Protein AF-A0A0F3RJ06-F1 (afdb_monomer)

Structure (mmCIF, N/CA/C/O backbone):
data_AF-A0A0F3RJ06-F1
#
_entry.id   AF-A0A0F3RJ06-F1
#
loop_
_atom_site.group_PDB
_atom_site.id
_atom_site.type_symbol
_atom_site.label_atom_id
_atom_site.label_alt_id
_atom_site.label_comp_id
_atom_site.label_asym_id
_atom_site.label_entity_id
_atom_site.label_seq_id
_atom_site.pdbx_PDB_ins_code
_atom_site.Cartn_x
_atom_site.Cartn_y
_atom_site.Cartn_z
_atom_site.occupancy
_atom_site.B_iso_or_equiv
_atom_site.auth_seq_id
_atom_site.auth_comp_id
_atom_site.auth_asym_id
_atom_site.auth_atom_id
_atom_site.pdbx_PDB_model_num
ATOM 1 N N . MET A 1 1 ? 0.162 0.092 -19.183 1.00 74.75 1 MET A N 1
ATOM 2 C CA . MET A 1 1 ? 0.233 0.600 -17.795 1.00 74.75 1 MET A CA 1
ATOM 3 C C . MET A 1 1 ? 1.133 -0.347 -17.007 1.00 74.75 1 MET A C 1
ATOM 5 O O . MET A 1 1 ? 0.752 -1.497 -16.816 1.00 74.75 1 MET A O 1
ATOM 9 N N . SER A 1 2 ? 2.340 0.085 -16.632 1.00 82.06 2 SER A N 1
ATOM 10 C CA . SER A 1 2 ? 3.440 -0.828 -16.259 1.00 82.06 2 SER A CA 1
ATOM 11 C C . SER A 1 2 ? 3.190 -1.675 -15.013 1.00 82.06 2 SER A C 1
ATOM 13 O O . SER A 1 2 ? 3.512 -2.856 -15.002 1.00 82.06 2 SER A O 1
ATOM 15 N N . LEU A 1 3 ? 2.509 -1.120 -14.007 1.00 84.00 3 LEU A N 1
ATOM 16 C CA . LEU A 1 3 ? 2.135 -1.851 -12.789 1.00 84.00 3 LEU A CA 1
ATOM 17 C C . LEU A 1 3 ? 1.178 -3.021 -13.066 1.00 84.00 3 LEU A C 1
ATOM 19 O O . LEU A 1 3 ? 1.331 -4.104 -12.508 1.00 84.00 3 LEU A O 1
ATOM 23 N N . GLN A 1 4 ? 0.203 -2.818 -13.956 1.00 86.12 4 GLN A N 1
ATOM 24 C CA . GLN A 1 4 ? -0.733 -3.872 -14.350 1.00 86.12 4 GLN A CA 1
ATOM 25 C C . GLN A 1 4 ? -0.043 -4.926 -15.218 1.00 86.12 4 GLN A C 1
ATOM 27 O O . GLN A 1 4 ? -0.316 -6.114 -15.073 1.00 86.12 4 GLN A O 1
ATOM 32 N N . GLN A 1 5 ? 0.871 -4.495 -16.089 1.00 84.44 5 GLN A N 1
ATOM 33 C CA . GLN A 1 5 ? 1.660 -5.394 -16.927 1.00 84.44 5 GLN A CA 1
ATOM 34 C C . GLN A 1 5 ? 2.603 -6.270 -16.098 1.00 84.44 5 GLN A C 1
ATOM 36 O O . GLN A 1 5 ? 2.759 -7.442 -16.412 1.00 84.44 5 GLN A O 1
ATOM 41 N N . ALA A 1 6 ? 3.128 -5.746 -14.988 1.00 84.31 6 ALA A N 1
ATOM 42 C CA . ALA A 1 6 ? 3.888 -6.525 -14.016 1.00 84.31 6 ALA A CA 1
ATOM 43 C C . ALA A 1 6 ? 3.035 -7.510 -13.191 1.00 84.31 6 ALA A C 1
ATOM 45 O O . ALA A 1 6 ? 3.536 -8.220 -12.319 1.00 84.31 6 ALA A O 1
ATOM 46 N N . GLY A 1 7 ? 1.723 -7.569 -13.435 1.00 84.69 7 GLY A N 1
ATOM 47 C CA . GLY A 1 7 ? 0.819 -8.480 -12.744 1.00 84.69 7 GLY A CA 1
ATOM 48 C C . GLY A 1 7 ? 0.582 -8.114 -11.278 1.00 84.69 7 GLY A C 1
ATOM 49 O O . GLY A 1 7 ? 0.208 -8.991 -10.495 1.00 84.69 7 GLY A O 1
ATOM 50 N N . ILE A 1 8 ? 0.788 -6.846 -10.898 1.00 86.94 8 ILE A N 1
ATOM 51 C CA . ILE A 1 8 ? 0.435 -6.354 -9.564 1.00 86.94 8 ILE A CA 1
ATOM 52 C C . ILE A 1 8 ? -1.086 -6.395 -9.424 1.00 86.94 8 ILE A C 1
ATOM 54 O O . ILE A 1 8 ? -1.826 -5.756 -10.174 1.00 86.94 8 ILE A O 1
ATOM 58 N N . LYS A 1 9 ? -1.561 -7.175 -8.453 1.00 84.31 9 LYS A N 1
ATOM 59 C CA . LYS A 1 9 ? -2.988 -7.321 -8.163 1.00 84.31 9 LYS A CA 1
ATOM 60 C C . LYS A 1 9 ? -3.442 -6.199 -7.234 1.00 84.31 9 LYS A C 1
ATOM 62 O O . LYS A 1 9 ? -2.866 -6.010 -6.168 1.00 84.31 9 LYS A O 1
ATOM 67 N N . GLY A 1 10 ? -4.504 -5.497 -7.613 1.00 82.81 10 GLY A N 1
ATOM 68 C CA . GLY A 1 10 ? -5.105 -4.447 -6.795 1.00 82.81 10 GLY A CA 1
ATOM 69 C C . GLY A 1 10 ? -5.945 -3.476 -7.616 1.00 82.81 10 GLY A C 1
ATOM 70 O O . GLY A 1 10 ? -6.032 -3.592 -8.838 1.00 82.81 10 GLY A O 1
ATOM 71 N N . ASN A 1 11 ? -6.555 -2.509 -6.933 1.00 85.44 11 ASN A N 1
ATOM 72 C CA . ASN A 1 11 ? -7.215 -1.388 -7.589 1.00 85.44 11 ASN A CA 1
ATOM 73 C C . ASN A 1 11 ? -6.156 -0.344 -7.975 1.00 85.44 11 ASN A C 1
ATOM 75 O O . ASN A 1 11 ? -5.703 0.424 -7.127 1.00 85.44 11 ASN A O 1
ATOM 79 N N . ILE A 1 12 ? -5.714 -0.360 -9.233 1.00 85.19 12 ILE A N 1
ATOM 80 C CA . ILE A 1 12 ? -4.694 0.570 -9.728 1.00 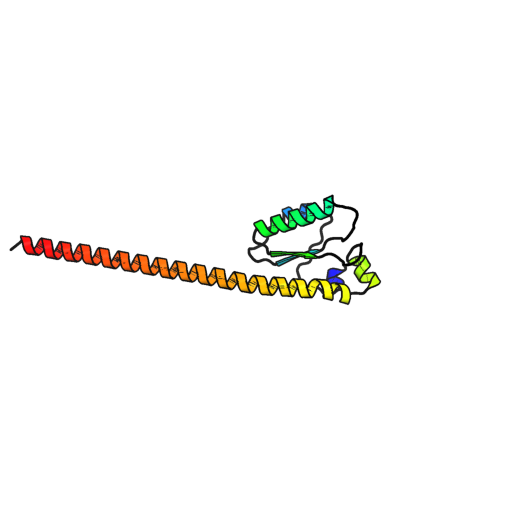85.19 12 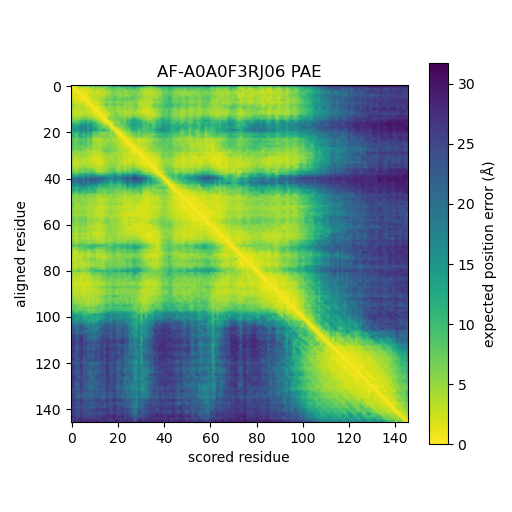ILE A CA 1
ATOM 81 C C . ILE A 1 12 ? -5.395 1.810 -10.279 1.00 85.19 12 ILE A C 1
ATOM 83 O O . ILE A 1 12 ? -6.059 1.749 -11.312 1.00 85.19 12 ILE A O 1
ATOM 87 N N . ILE A 1 13 ? -5.216 2.941 -9.598 1.00 82.25 13 ILE A N 1
ATOM 88 C CA . ILE A 1 13 ? -5.754 4.239 -10.012 1.00 82.25 13 ILE A CA 1
ATOM 89 C C . ILE A 1 13 ? -4.593 5.096 -10.514 1.00 82.25 13 ILE A C 1
ATOM 91 O O . ILE A 1 13 ? -3.670 5.403 -9.762 1.00 82.25 13 ILE A O 1
ATOM 95 N N . ALA A 1 14 ? -4.646 5.498 -11.783 1.00 78.19 14 ALA A N 1
ATOM 96 C CA . ALA A 1 14 ? -3.697 6.439 -12.367 1.00 78.19 14 ALA A CA 1
ATOM 97 C C . ALA A 1 14 ? -4.337 7.830 -12.460 1.00 78.19 14 ALA A C 1
ATOM 99 O O . ALA A 1 14 ? -5.476 7.970 -12.902 1.00 78.19 14 ALA A O 1
ATOM 100 N N . SER A 1 15 ? -3.600 8.864 -12.060 1.00 73.12 15 SER A N 1
ATOM 101 C CA . SER A 1 15 ? -4.032 10.257 -12.177 1.00 73.12 15 SER A CA 1
ATOM 102 C C . SER A 1 15 ? -2.930 11.087 -12.821 1.00 73.12 15 SER A C 1
ATOM 104 O O . SER A 1 15 ? -1.769 10.961 -12.444 1.00 73.12 15 SER A O 1
ATOM 106 N N . ALA A 1 16 ? -3.301 11.985 -13.737 1.00 65.12 16 ALA A N 1
ATOM 107 C CA . ALA A 1 16 ? -2.387 12.933 -14.384 1.00 65.12 16 ALA A CA 1
ATOM 108 C C . ALA A 1 16 ? -1.883 14.052 -13.441 1.00 65.12 16 ALA A C 1
ATOM 110 O O . ALA A 1 16 ? -1.177 14.960 -13.867 1.00 65.12 16 ALA A O 1
ATOM 111 N N . GLY A 1 17 ? -2.251 14.005 -12.157 1.00 63.97 17 GLY A N 1
ATOM 112 C CA . GLY A 1 17 ? -1.790 14.938 -11.136 1.00 63.97 17 GLY A CA 1
ATOM 113 C C . GLY A 1 17 ? -2.181 14.510 -9.721 1.00 63.97 17 GLY A C 1
ATOM 114 O O . GLY A 1 17 ? -3.171 13.803 -9.507 1.00 63.97 17 GLY A O 1
ATOM 115 N N . ILE A 1 18 ? -1.407 14.972 -8.737 1.00 64.88 18 ILE A N 1
ATOM 116 C CA . ILE A 1 18 ? -1.564 14.605 -7.319 1.00 64.88 18 ILE A CA 1
ATOM 117 C C . ILE A 1 18 ? -2.834 15.218 -6.689 1.00 64.88 18 ILE A C 1
ATOM 119 O O . ILE A 1 18 ? -3.324 14.720 -5.678 1.00 64.88 18 ILE A O 1
ATOM 123 N N . LEU A 1 19 ? -3.426 16.241 -7.320 1.00 59.97 19 LEU A N 1
ATOM 124 C CA . LEU A 1 19 ? -4.667 16.895 -6.875 1.00 59.97 19 LEU A CA 1
ATOM 125 C C . LEU A 1 19 ? -5.872 15.945 -6.779 1.00 59.97 19 LEU A C 1
ATOM 127 O O . LEU A 1 19 ? -6.778 16.202 -5.999 1.00 59.97 19 LEU A O 1
ATOM 131 N N . ASN A 1 20 ? -5.884 14.821 -7.499 1.00 61.88 20 ASN A N 1
ATOM 132 C CA . ASN A 1 20 ? -6.966 13.844 -7.350 1.00 61.88 20 ASN A CA 1
ATOM 133 C C . ASN A 1 20 ? -6.810 12.942 -6.113 1.00 61.88 20 ASN A C 1
ATOM 135 O O . ASN A 1 20 ? -7.807 12.380 -5.663 1.00 61.88 20 ASN A O 1
ATOM 139 N N . LEU A 1 21 ? -5.613 12.826 -5.514 1.00 67.75 21 LEU A N 1
ATOM 140 C CA . LEU A 1 21 ? -5.430 12.034 -4.287 1.00 67.75 21 LEU A CA 1
ATOM 141 C C . LEU A 1 21 ? -6.105 12.684 -3.071 1.00 67.75 21 LEU A C 1
ATOM 143 O O . LEU A 1 21 ? -6.518 11.974 -2.157 1.00 67.75 21 LEU A O 1
ATOM 147 N N . THR A 1 22 ? -6.277 14.011 -3.051 1.00 66.44 22 THR A N 1
ATOM 148 C CA . THR A 1 22 ? -6.953 14.695 -1.933 1.00 66.44 22 THR A CA 1
ATOM 149 C C . THR A 1 22 ? -8.439 14.349 -1.850 1.00 66.44 22 THR A C 1
ATOM 151 O O . THR A 1 22 ? -9.001 14.319 -0.749 1.00 66.44 22 THR A O 1
ATOM 154 N N . ASN A 1 23 ? -9.053 14.041 -2.996 1.00 73.56 23 ASN A N 1
ATOM 155 C CA . ASN A 1 23 ? -10.464 13.672 -3.110 1.00 73.56 23 ASN A CA 1
ATOM 156 C C . ASN A 1 23 ? -10.716 12.190 -2.813 1.00 73.56 23 ASN A C 1
ATOM 158 O O . ASN A 1 23 ? -11.865 11.795 -2.626 1.00 73.56 23 ASN A O 1
ATOM 162 N N . TYR A 1 24 ? -9.664 11.372 -2.724 1.00 81.88 24 TYR A N 1
ATOM 163 C CA . TYR A 1 24 ? -9.803 9.988 -2.298 1.00 81.88 24 TYR A CA 1
ATOM 164 C C . TYR A 1 24 ? -10.202 9.937 -0.818 1.00 81.88 24 TYR A C 1
ATOM 166 O O . TYR A 1 24 ? -9.590 10.596 0.037 1.00 81.88 24 TYR A O 1
ATOM 174 N N . SER A 1 25 ? -11.253 9.178 -0.518 1.00 82.44 25 SER A N 1
ATOM 175 C CA . SER A 1 25 ? -11.741 8.955 0.842 1.00 82.44 25 SER A CA 1
ATOM 176 C C . SER A 1 25 ? -11.473 7.504 1.223 1.00 82.44 25 SER A C 1
ATOM 178 O O . SER A 1 25 ? -12.300 6.647 0.914 1.00 82.44 25 SER A O 1
ATOM 180 N N . PRO A 1 26 ? -10.319 7.219 1.845 1.00 84.44 26 PRO A N 1
ATOM 181 C CA . PRO A 1 26 ? -9.967 5.861 2.199 1.00 84.44 26 PRO A CA 1
ATOM 182 C C . PRO A 1 26 ? -10.764 5.361 3.403 1.00 84.44 26 PRO A C 1
ATOM 184 O O . PRO A 1 26 ? -11.227 6.148 4.233 1.00 84.44 26 PRO A O 1
ATOM 187 N N . PHE A 1 27 ? -10.876 4.044 3.524 1.00 83.44 27 PHE A N 1
ATOM 188 C CA . PHE A 1 27 ? -11.407 3.404 4.725 1.00 83.44 27 PHE A CA 1
ATOM 189 C C . PHE A 1 27 ? -10.302 3.223 5.784 1.00 83.44 27 PHE A C 1
ATOM 191 O O . PHE A 1 27 ? -9.136 3.029 5.428 1.00 83.44 27 PHE A O 1
ATOM 198 N N . PRO A 1 28 ? -10.629 3.232 7.092 1.00 79.19 28 PRO A N 1
ATOM 199 C CA . PRO A 1 28 ? -9.643 2.964 8.137 1.00 79.19 28 PRO A CA 1
ATOM 200 C C . PRO A 1 28 ? -8.955 1.603 7.947 1.00 79.19 28 PRO A C 1
ATOM 202 O O . PRO A 1 28 ? -9.612 0.563 7.869 1.00 79.19 28 PRO A O 1
ATOM 205 N N . GLY A 1 29 ? -7.623 1.606 7.877 1.00 77.69 29 GLY A N 1
ATOM 206 C CA . GLY A 1 29 ? -6.803 0.420 7.620 1.00 77.69 29 GLY A CA 1
ATOM 207 C C . GLY A 1 29 ? -6.692 0.017 6.144 1.00 77.69 29 GLY A C 1
ATOM 208 O O . GLY A 1 29 ? -6.149 -1.051 5.849 1.00 77.69 29 GLY A O 1
ATOM 209 N N . GLU A 1 30 ? -7.189 0.837 5.213 1.00 85.00 30 GLU A N 1
ATOM 210 C CA . GLU A 1 30 ? -6.962 0.647 3.781 1.00 85.00 30 GLU A CA 1
ATOM 211 C C . GLU A 1 30 ? -5.480 0.842 3.437 1.00 85.00 30 GLU A C 1
ATOM 213 O O . GLU A 1 30 ? -4.845 1.803 3.870 1.00 85.00 30 GLU A O 1
ATOM 218 N N . LYS A 1 31 ? -4.921 -0.085 2.654 1.00 86.50 31 LYS A N 1
ATOM 219 C CA . LYS A 1 31 ? -3.513 -0.065 2.242 1.00 86.50 31 LYS A CA 1
ATOM 220 C C . LYS A 1 31 ? -3.401 0.641 0.902 1.00 86.50 31 LYS A C 1
ATOM 222 O O . LYS A 1 31 ? -3.945 0.153 -0.086 1.00 86.50 31 LYS A O 1
ATOM 227 N N . ILE A 1 32 ? -2.674 1.748 0.863 1.00 87.81 32 ILE A N 1
ATOM 228 C CA . ILE A 1 32 ? -2.518 2.551 -0.350 1.00 87.81 32 ILE A CA 1
ATOM 229 C C . ILE A 1 32 ? -1.041 2.651 -0.697 1.00 87.81 32 ILE A C 1
ATOM 231 O O . ILE A 1 32 ? -0.231 3.117 0.100 1.00 87.81 32 ILE A O 1
ATOM 235 N N . ILE A 1 33 ? -0.696 2.234 -1.910 1.00 88.12 33 ILE A N 1
ATOM 236 C CA . ILE A 1 33 ? 0.648 2.401 -2.456 1.00 88.12 33 ILE A CA 1
ATOM 237 C C . ILE A 1 33 ? 0.616 3.562 -3.441 1.00 88.12 33 ILE A C 1
ATOM 239 O O . ILE A 1 33 ? -0.117 3.535 -4.428 1.00 88.12 33 ILE A O 1
ATOM 243 N N . ILE A 1 34 ? 1.419 4.583 -3.164 1.00 87.12 34 ILE A N 1
ATOM 244 C CA . ILE A 1 34 ? 1.601 5.741 -4.030 1.00 87.12 34 ILE A CA 1
ATOM 245 C C . ILE A 1 34 ? 2.867 5.495 -4.846 1.00 87.12 34 ILE A C 1
ATOM 247 O O . ILE A 1 34 ? 3.979 5.684 -4.356 1.00 87.12 34 ILE A O 1
ATOM 251 N N . ALA A 1 35 ? 2.689 5.052 -6.088 1.00 85.50 35 ALA A N 1
ATOM 252 C CA . ALA A 1 35 ? 3.775 4.925 -7.050 1.00 85.50 35 ALA A CA 1
ATOM 253 C C . ALA A 1 35 ? 4.111 6.314 -7.615 1.00 85.50 35 ALA A C 1
ATOM 255 O O . ALA A 1 35 ? 3.290 6.911 -8.311 1.00 85.50 35 ALA A O 1
ATOM 256 N N . ALA A 1 36 ? 5.293 6.832 -7.287 1.00 85.00 36 ALA A N 1
ATOM 257 C CA . ALA A 1 36 ? 5.774 8.133 -7.740 1.00 85.00 36 ALA A CA 1
ATOM 258 C C . ALA A 1 36 ? 7.006 7.987 -8.641 1.00 85.00 36 ALA A C 1
ATOM 260 O O . ALA A 1 36 ? 7.747 7.007 -8.556 1.00 85.00 36 ALA A O 1
ATOM 261 N N . ASP A 1 37 ? 7.219 8.985 -9.489 1.00 84.12 37 ASP A N 1
ATOM 262 C CA . ASP A 1 37 ? 8.440 9.160 -10.261 1.00 84.12 37 ASP A CA 1
ATOM 263 C C . ASP A 1 37 ? 9.643 9.416 -9.337 1.00 84.12 37 ASP A C 1
ATOM 265 O O . ASP A 1 37 ? 9.537 10.024 -8.265 1.00 84.12 37 ASP A O 1
ATOM 269 N N . ASN A 1 38 ? 10.813 8.931 -9.751 1.00 80.31 38 ASN A N 1
ATOM 270 C CA . ASN A 1 38 ? 12.083 9.246 -9.103 1.00 80.31 38 ASN A CA 1
ATOM 271 C C . ASN A 1 38 ? 12.871 10.265 -9.930 1.00 80.31 38 ASN A C 1
ATOM 273 O O . ASN A 1 38 ? 14.073 10.130 -10.141 1.00 80.31 38 ASN A O 1
ATOM 277 N N . ASP A 1 39 ? 12.192 11.294 -10.431 1.00 73.56 39 ASP A N 1
ATOM 278 C CA . ASP A 1 39 ? 12.868 12.376 -11.130 1.00 73.56 39 ASP A CA 1
ATOM 279 C C . ASP A 1 39 ? 13.530 13.304 -10.107 1.00 73.56 39 ASP A C 1
ATOM 281 O O . ASP A 1 39 ? 12.891 14.103 -9.415 1.00 73.56 39 ASP A O 1
ATOM 285 N N . SER A 1 40 ? 14.858 13.214 -10.034 1.00 62.66 40 SER A N 1
ATOM 286 C CA . SER A 1 40 ? 15.751 13.995 -9.163 1.00 62.66 40 SER A CA 1
ATOM 287 C C . SER A 1 40 ? 15.612 15.527 -9.270 1.00 62.66 40 SER A C 1
ATOM 289 O O . SER A 1 40 ? 16.237 16.253 -8.498 1.00 62.66 40 SER A O 1
ATOM 291 N N . LYS A 1 41 ? 14.779 16.048 -10.183 1.00 60.38 41 LYS A N 1
ATOM 292 C CA . LYS A 1 41 ? 14.655 17.481 -10.492 1.00 60.38 41 LYS A CA 1
ATOM 293 C C . LYS A 1 41 ? 13.459 18.208 -9.864 1.00 60.38 41 LYS A C 1
ATOM 295 O O . LYS A 1 41 ? 13.520 19.430 -9.767 1.00 60.38 41 LYS A O 1
ATOM 300 N N . ASN A 1 42 ? 12.416 17.528 -9.375 1.00 60.47 42 ASN A N 1
ATOM 301 C CA . ASN A 1 42 ? 11.192 18.218 -8.931 1.00 60.47 42 ASN A CA 1
ATOM 302 C C . ASN A 1 42 ? 10.922 18.086 -7.421 1.00 60.47 42 ASN A C 1
ATOM 304 O O . ASN A 1 42 ? 10.129 17.259 -6.964 1.00 60.47 42 ASN A O 1
ATOM 308 N N . SER A 1 43 ? 11.528 18.973 -6.622 1.00 57.62 43 SER A N 1
ATOM 309 C CA . SER A 1 43 ? 11.249 19.090 -5.177 1.00 57.62 43 SER A CA 1
ATOM 310 C C . SER A 1 43 ? 9.765 19.359 -4.876 1.00 57.62 43 SER A C 1
ATOM 312 O O . SER A 1 43 ? 9.240 18.895 -3.863 1.00 57.62 43 SER A O 1
ATOM 314 N N . ILE A 1 44 ? 9.063 20.050 -5.781 1.00 62.81 44 ILE A N 1
ATOM 315 C CA . ILE A 1 44 ? 7.627 20.347 -5.680 1.00 62.81 44 ILE A CA 1
ATOM 316 C C . ILE A 1 44 ? 6.793 19.064 -5.783 1.00 62.81 44 ILE A C 1
ATOM 318 O O . ILE A 1 44 ? 5.915 18.841 -4.947 1.00 62.81 44 ILE A O 1
ATOM 322 N N . THR A 1 45 ? 7.087 18.189 -6.747 1.00 69.06 45 THR A N 1
ATOM 323 C CA . THR A 1 45 ? 6.389 16.904 -6.913 1.00 69.06 45 THR A CA 1
ATOM 324 C C . THR A 1 45 ? 6.606 16.015 -5.692 1.00 69.06 45 THR A C 1
ATOM 326 O O . THR A 1 45 ? 5.639 15.548 -5.093 1.00 69.06 45 THR A O 1
ATOM 329 N N . ASN A 1 46 ? 7.851 15.907 -5.217 1.00 73.00 46 ASN A N 1
ATOM 330 C CA . ASN A 1 46 ? 8.193 15.139 -4.017 1.00 73.00 46 ASN A CA 1
ATOM 331 C C . ASN A 1 46 ? 7.462 15.628 -2.761 1.00 73.00 46 ASN A C 1
ATOM 333 O O . ASN A 1 46 ? 6.867 14.831 -2.034 1.00 73.00 46 ASN A O 1
ATOM 337 N N . ASN A 1 47 ? 7.441 16.942 -2.529 1.00 78.12 47 ASN A N 1
ATOM 338 C CA . ASN A 1 47 ? 6.717 17.524 -1.400 1.00 78.12 47 ASN A CA 1
ATOM 339 C C . ASN A 1 47 ? 5.208 17.270 -1.488 1.00 78.12 47 ASN A C 1
ATOM 341 O O . ASN A 1 47 ? 4.546 17.106 -0.464 1.00 78.12 47 ASN A O 1
ATOM 345 N N . THR A 1 48 ? 4.658 17.229 -2.700 1.00 79.56 48 THR A N 1
ATOM 346 C CA . THR A 1 48 ? 3.225 17.019 -2.918 1.00 79.56 48 THR A CA 1
ATOM 347 C C . THR A 1 48 ? 2.850 15.548 -2.713 1.00 79.56 48 THR A C 1
ATOM 349 O O . THR A 1 48 ? 1.847 15.273 -2.060 1.00 79.56 48 THR A O 1
ATOM 352 N N . VAL A 1 49 ? 3.691 14.601 -3.148 1.00 83.44 49 VAL A N 1
ATOM 353 C CA . VAL A 1 49 ? 3.528 13.161 -2.861 1.00 83.44 49 VAL A CA 1
ATOM 354 C C . VAL A 1 49 ? 3.542 12.906 -1.351 1.00 83.44 49 VAL A C 1
ATOM 356 O O . VAL A 1 49 ? 2.643 12.247 -0.832 1.00 83.44 49 VAL A O 1
ATOM 359 N N . ILE A 1 50 ? 4.502 13.495 -0.627 1.00 84.81 50 ILE A N 1
ATOM 360 C CA . ILE A 1 50 ? 4.596 13.367 0.836 1.00 84.81 50 ILE A CA 1
ATOM 361 C C . ILE A 1 50 ? 3.370 13.976 1.530 1.00 84.81 50 ILE A C 1
ATOM 363 O O . ILE A 1 50 ? 2.837 13.390 2.472 1.00 84.81 50 ILE A O 1
ATOM 367 N N . LYS A 1 51 ? 2.895 15.145 1.080 1.00 86.50 51 LYS A N 1
ATOM 368 C CA . LYS A 1 51 ? 1.679 15.770 1.628 1.00 86.50 51 LYS A CA 1
ATOM 369 C C . LYS A 1 51 ? 0.444 14.895 1.415 1.00 86.50 51 LYS A C 1
ATOM 371 O O . LYS A 1 51 ? -0.346 14.744 2.343 1.00 86.50 51 LYS A O 1
ATOM 376 N N . SER A 1 52 ? 0.290 14.304 0.234 1.00 83.19 52 SER A N 1
ATOM 377 C CA . SER A 1 52 ? -0.836 13.416 -0.062 1.00 83.19 52 SER A CA 1
ATOM 378 C C . SER A 1 52 ? -0.788 12.125 0.750 1.00 83.19 52 SER A C 1
ATOM 380 O O . SER A 1 52 ? -1.822 11.719 1.274 1.00 83.19 52 SER A O 1
ATOM 382 N N . ALA A 1 53 ? 0.395 11.530 0.928 1.00 86.62 53 ALA A N 1
ATOM 383 C CA . ALA A 1 53 ? 0.584 10.379 1.812 1.00 86.62 53 ALA A CA 1
ATOM 384 C C . ALA A 1 53 ? 0.115 10.694 3.241 1.00 86.62 53 ALA A C 1
ATOM 386 O O . ALA A 1 53 ? -0.775 10.029 3.763 1.00 86.62 53 ALA A O 1
ATOM 387 N N . LYS A 1 54 ? 0.596 11.805 3.816 1.00 87.31 54 LYS A N 1
ATOM 388 C CA . LYS A 1 54 ? 0.179 12.259 5.153 1.00 87.31 54 LYS A CA 1
ATOM 389 C C . LYS A 1 54 ? -1.323 12.523 5.258 1.00 87.31 54 LYS A C 1
ATOM 391 O O . LYS A 1 54 ? -1.932 12.193 6.267 1.00 87.31 54 LYS A O 1
ATOM 396 N N . MET A 1 55 ? -1.936 13.117 4.234 1.00 86.50 55 MET A N 1
ATOM 397 C CA . MET A 1 55 ? -3.382 13.368 4.223 1.00 86.50 55 MET A CA 1
ATOM 398 C C . MET A 1 55 ? -4.178 12.057 4.269 1.00 86.50 55 MET A C 1
ATOM 400 O O . MET A 1 55 ? -5.164 11.955 4.992 1.00 86.50 55 MET A O 1
ATOM 404 N N . LEU A 1 56 ? -3.755 11.048 3.508 1.00 86.31 56 LEU A N 1
ATOM 405 C CA . LEU A 1 56 ? -4.382 9.728 3.512 1.00 86.31 56 LEU A CA 1
ATOM 406 C C . LEU A 1 56 ? -4.166 9.003 4.850 1.00 86.31 56 LEU A C 1
ATOM 408 O O . LEU A 1 56 ? -5.110 8.407 5.366 1.00 86.31 56 LEU A O 1
ATOM 412 N N . GLU A 1 57 ? -2.981 9.129 5.452 1.00 86.00 57 GLU A N 1
ATOM 413 C CA . GLU A 1 57 ? -2.698 8.627 6.806 1.00 86.00 57 GLU A CA 1
ATOM 414 C C . GLU A 1 57 ? -3.594 9.279 7.863 1.00 86.00 57 GLU A C 1
ATOM 416 O O . GLU A 1 57 ? -4.170 8.587 8.700 1.00 86.00 57 GLU A O 1
ATOM 421 N N . MET A 1 58 ? -3.801 10.598 7.786 1.00 85.31 58 MET A N 1
ATOM 422 C CA . MET A 1 58 ? -4.724 11.316 8.673 1.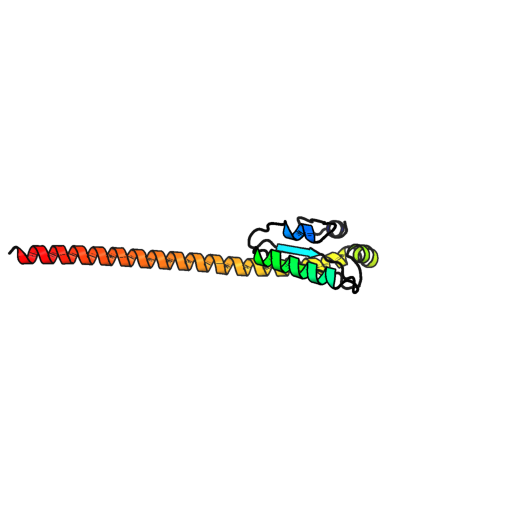00 85.31 58 MET A CA 1
ATOM 423 C C . MET A 1 58 ? -6.179 10.857 8.517 1.00 85.31 58 MET A C 1
ATOM 425 O O . MET A 1 58 ? -6.937 10.898 9.482 1.00 85.31 58 MET A O 1
ATOM 429 N N . LYS A 1 59 ? -6.576 10.401 7.322 1.00 86.00 59 LYS A N 1
ATOM 430 C CA . LYS A 1 59 ? -7.896 9.798 7.074 1.00 86.00 59 LYS A CA 1
ATOM 431 C C . LYS A 1 59 ? -7.983 8.331 7.533 1.00 86.00 59 LYS A C 1
ATOM 433 O O . LYS A 1 59 ? -9.042 7.723 7.412 1.00 86.00 59 LYS A O 1
ATOM 438 N N . GLY A 1 60 ? -6.902 7.768 8.077 1.00 82.56 60 GLY A N 1
ATOM 439 C CA . GLY A 1 60 ? -6.849 6.407 8.613 1.00 82.56 60 GLY A CA 1
ATOM 440 C C . GLY A 1 60 ? -6.364 5.345 7.626 1.00 82.56 60 GLY A C 1
ATOM 441 O O . GLY A 1 60 ? -6.422 4.160 7.955 1.00 82.56 60 GLY A O 1
ATOM 442 N N . ALA A 1 61 ? -5.889 5.727 6.437 1.00 87.00 61 ALA A N 1
ATOM 443 C CA . ALA A 1 61 ? -5.216 4.797 5.535 1.00 87.00 61 ALA A CA 1
ATOM 444 C C . ALA A 1 61 ? -3.796 4.494 6.021 1.00 87.00 61 ALA A C 1
ATOM 446 O O . ALA A 1 61 ? -3.184 5.274 6.746 1.00 87.00 61 ALA A O 1
ATOM 447 N N . ILE A 1 62 ? -3.230 3.389 5.558 1.00 85.88 62 ILE A N 1
ATOM 448 C CA . ILE A 1 62 ? -1.807 3.104 5.713 1.00 85.88 62 ILE A CA 1
ATOM 449 C C . ILE A 1 62 ? -1.183 3.278 4.343 1.00 85.88 62 ILE A C 1
ATOM 451 O O . ILE A 1 62 ? -1.486 2.528 3.410 1.00 85.88 62 ILE A O 1
ATOM 455 N N . THR A 1 63 ? -0.335 4.293 4.222 1.00 86.81 63 THR A N 1
ATOM 456 C CA . THR A 1 63 ? 0.275 4.638 2.944 1.00 86.81 63 THR A CA 1
ATOM 457 C C . THR A 1 63 ? 1.718 4.179 2.852 1.00 86.81 63 THR A C 1
ATOM 459 O O . THR A 1 63 ? 2.444 4.167 3.842 1.00 86.81 63 THR A O 1
ATOM 462 N N . CYS A 1 64 ? 2.143 3.802 1.650 1.00 87.50 64 CYS A N 1
ATOM 463 C CA . CYS A 1 64 ? 3.550 3.621 1.318 1.00 87.50 64 CYS A CA 1
ATOM 464 C C . CYS A 1 64 ? 3.851 4.346 0.010 1.00 87.50 64 CYS A C 1
ATOM 466 O O . CYS A 1 64 ? 3.107 4.219 -0.962 1.00 87.50 64 CYS A O 1
ATOM 468 N N . ILE A 1 65 ? 4.934 5.116 -0.010 1.00 87.75 65 ILE A N 1
ATOM 469 C CA . ILE A 1 65 ? 5.426 5.760 -1.224 1.00 87.75 65 ILE A CA 1
ATOM 470 C C . ILE A 1 65 ? 6.474 4.839 -1.831 1.00 87.75 65 ILE A C 1
ATOM 472 O O . ILE A 1 65 ? 7.460 4.510 -1.175 1.00 87.75 65 ILE A O 1
ATOM 476 N N . VAL A 1 66 ? 6.278 4.467 -3.091 1.00 87.00 66 VAL A N 1
ATOM 477 C CA . VAL A 1 66 ? 7.202 3.610 -3.831 1.00 87.00 66 VAL A CA 1
ATOM 478 C C . VAL A 1 66 ? 7.736 4.385 -5.020 1.00 87.00 66 VAL A C 1
ATOM 480 O O . VAL A 1 66 ? 6.984 5.051 -5.734 1.00 87.00 66 VAL A O 1
ATOM 483 N N . LYS A 1 67 ? 9.048 4.301 -5.219 1.00 87.25 67 LYS A N 1
ATOM 484 C CA . LYS A 1 67 ? 9.770 4.968 -6.298 1.00 87.25 67 LYS A CA 1
ATOM 485 C C . LYS A 1 67 ? 10.681 3.970 -7.005 1.00 87.25 67 LYS A C 1
ATOM 487 O O . LYS A 1 67 ? 11.180 3.061 -6.336 1.00 87.25 67 LYS A O 1
ATOM 492 N N . PRO A 1 68 ? 10.917 4.126 -8.316 1.00 84.94 68 PRO A N 1
ATOM 493 C CA . PRO A 1 68 ? 11.931 3.339 -8.999 1.00 84.94 68 PRO A CA 1
ATOM 494 C C . PRO A 1 68 ? 13.329 3.648 -8.423 1.00 84.94 68 PRO A C 1
ATOM 496 O O . PRO A 1 68 ? 13.578 4.778 -7.994 1.00 84.94 68 PRO A O 1
ATOM 499 N N . PRO A 1 69 ? 14.240 2.659 -8.375 1.00 79.12 69 PRO A N 1
ATOM 500 C CA . PRO A 1 69 ? 15.576 2.822 -7.797 1.00 79.12 69 PRO A CA 1
ATOM 501 C C . PRO A 1 69 ? 16.453 3.758 -8.633 1.00 79.12 69 PRO A C 1
ATOM 503 O O . PRO A 1 69 ? 17.243 4.525 -8.087 1.00 79.12 69 PRO A O 1
ATOM 506 N N . GLU A 1 70 ? 16.284 3.721 -9.952 1.00 79.00 70 GLU A N 1
ATOM 507 C CA . GLU A 1 70 ? 16.949 4.618 -10.889 1.00 79.00 70 GLU A CA 1
ATOM 508 C C . GLU A 1 70 ? 16.112 5.878 -11.134 1.00 79.00 70 GLU A C 1
ATOM 510 O O . GLU A 1 70 ? 14.905 5.902 -10.879 1.00 79.00 70 GLU A O 1
ATOM 515 N N . ASN A 1 71 ? 16.758 6.934 -11.635 1.00 80.06 71 ASN A N 1
ATOM 516 C CA . ASN A 1 71 ? 16.048 8.134 -12.068 1.00 80.06 71 ASN A CA 1
ATOM 517 C C . ASN A 1 71 ? 15.095 7.785 -13.219 1.00 80.06 71 ASN A C 1
ATOM 519 O O . A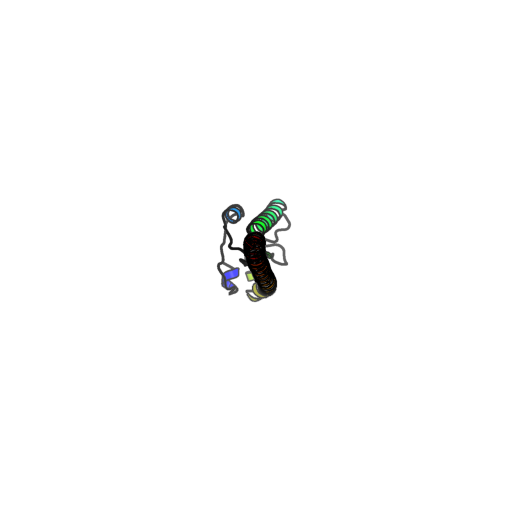SN A 1 71 ? 15.519 7.210 -14.223 1.00 80.06 71 ASN A O 1
ATOM 523 N N . GLY A 1 72 ? 13.833 8.186 -13.092 1.00 79.81 72 GLY A N 1
ATOM 524 C CA . GLY A 1 72 ? 12.803 7.965 -14.101 1.00 79.81 72 GLY A CA 1
ATOM 525 C C . GLY A 1 72 ? 11.493 7.458 -13.507 1.00 79.81 72 GLY A C 1
ATOM 526 O O . GLY A 1 72 ? 11.205 7.642 -12.320 1.00 79.81 72 GLY A O 1
ATOM 527 N N . ASP A 1 73 ? 10.684 6.820 -14.351 1.00 82.88 73 ASP A N 1
ATOM 528 C CA . ASP A 1 73 ? 9.380 6.266 -13.996 1.00 82.88 73 ASP A CA 1
ATOM 529 C C . ASP A 1 73 ? 9.367 4.723 -14.054 1.00 82.88 73 ASP A C 1
ATOM 531 O O . ASP A 1 73 ? 10.334 4.057 -14.435 1.00 82.88 73 ASP A O 1
ATOM 535 N N . PHE A 1 74 ? 8.237 4.126 -13.674 1.00 84.19 74 PHE A N 1
ATOM 536 C CA . PHE A 1 74 ? 8.058 2.674 -13.751 1.00 84.19 74 PHE A CA 1
ATOM 537 C C . PHE A 1 74 ? 7.952 2.144 -15.190 1.00 84.19 74 PHE A C 1
ATOM 539 O O . PHE A 1 74 ? 8.083 0.939 -15.389 1.00 84.19 74 PHE A O 1
ATOM 546 N N . ASN A 1 75 ? 7.700 2.992 -16.193 1.00 84.69 75 ASN A N 1
ATOM 547 C CA . ASN A 1 75 ? 7.680 2.560 -17.591 1.00 84.69 75 ASN A CA 1
ATOM 548 C C . ASN A 1 75 ? 9.105 2.349 -18.105 1.00 84.69 75 ASN A C 1
ATOM 550 O O . ASN A 1 75 ? 9.369 1.345 -18.763 1.00 84.69 75 ASN A O 1
ATOM 554 N N . ASN A 1 76 ? 10.019 3.250 -17.752 1.00 83.81 76 ASN A N 1
ATOM 555 C CA . ASN A 1 76 ? 11.440 3.125 -18.035 1.00 83.81 76 ASN A CA 1
ATOM 556 C C . ASN A 1 76 ? 11.995 1.862 -17.375 1.00 83.81 76 ASN A C 1
ATOM 558 O O . ASN A 1 76 ? 12.659 1.073 -18.041 1.00 83.81 76 ASN A O 1
ATOM 562 N N . LEU A 1 77 ? 11.641 1.629 -16.106 1.00 84.38 77 LEU A N 1
ATOM 563 C CA . LEU A 1 77 ? 12.046 0.428 -15.375 1.00 84.38 77 LEU A CA 1
ATOM 564 C C . LEU A 1 77 ? 11.508 -0.863 -16.020 1.00 84.38 77 LEU A C 1
ATOM 566 O O . LEU A 1 77 ? 12.240 -1.841 -16.148 1.00 84.38 77 LEU A O 1
ATOM 570 N N . LEU A 1 78 ? 10.249 -0.861 -16.479 1.00 85.88 78 LEU A N 1
ATOM 571 C CA . LEU A 1 78 ? 9.674 -2.000 -17.201 1.00 85.88 78 LEU A CA 1
ATOM 572 C C . LEU A 1 78 ? 10.435 -2.295 -18.500 1.00 85.88 78 LEU A C 1
ATOM 574 O O . LEU A 1 78 ? 10.623 -3.458 -18.849 1.00 85.88 78 LEU A O 1
ATOM 578 N N . GLN A 1 79 ? 10.852 -1.255 -19.224 1.00 84.69 79 GLN A N 1
ATOM 579 C CA . GLN A 1 79 ? 11.583 -1.403 -20.481 1.00 84.69 79 GLN A CA 1
ATOM 580 C C . GLN A 1 79 ? 13.028 -1.868 -20.272 1.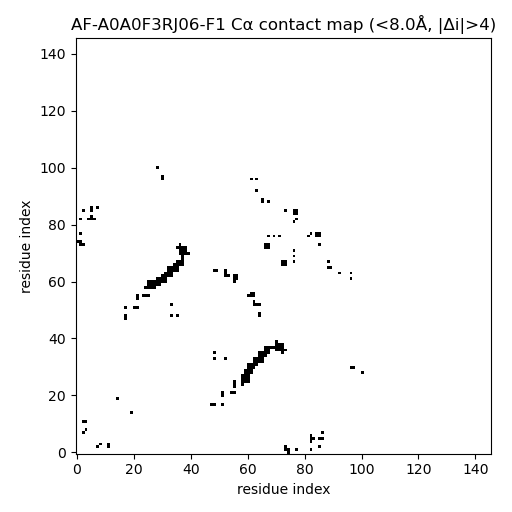00 84.69 79 GLN A C 1
ATOM 582 O O . GLN A 1 79 ? 13.526 -2.642 -21.086 1.00 84.69 79 GLN A O 1
ATOM 587 N N . SER A 1 80 ? 13.700 -1.412 -19.211 1.00 83.81 80 SER A N 1
ATOM 588 C CA . SER A 1 80 ? 15.109 -1.731 -18.956 1.00 83.81 80 SER A CA 1
ATOM 589 C C . SER A 1 80 ? 15.309 -3.067 -18.240 1.00 83.81 80 SER A C 1
ATOM 591 O O . SER A 1 80 ? 16.208 -3.826 -18.599 1.00 83.81 80 SER A O 1
ATOM 593 N N . CYS A 1 81 ? 14.484 -3.365 -17.234 1.00 80.31 81 CYS A N 1
ATOM 594 C CA . CYS A 1 81 ? 14.688 -4.488 -16.315 1.00 80.31 81 CYS A CA 1
ATOM 595 C C . CYS A 1 81 ? 13.529 -5.496 -16.305 1.00 80.31 81 CYS A C 1
ATOM 597 O O . CYS A 1 81 ? 13.587 -6.490 -15.581 1.00 80.31 81 CYS A O 1
ATOM 599 N N . GLY A 1 82 ? 12.483 -5.266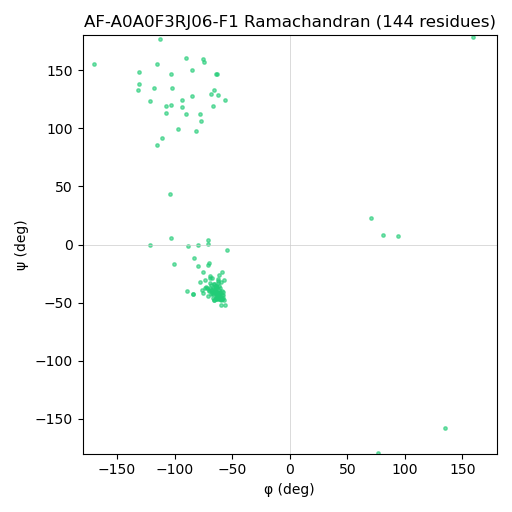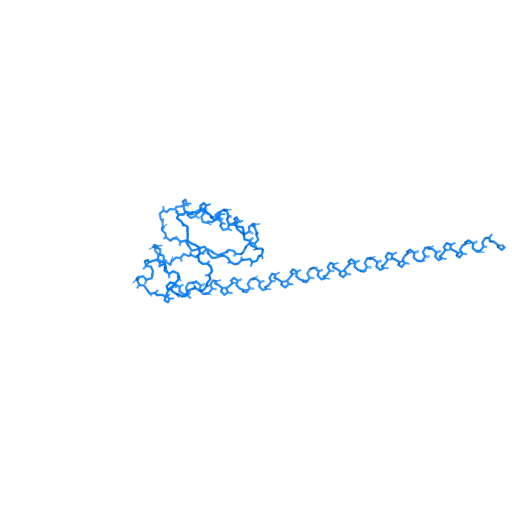 -17.101 1.00 86.50 82 GLY A N 1
ATOM 600 C CA . GLY A 1 82 ? 11.330 -6.157 -17.193 1.00 86.50 82 GLY A CA 1
ATOM 601 C C . GLY A 1 82 ? 10.364 -6.044 -16.013 1.00 86.50 82 GLY A C 1
ATOM 602 O O . GLY A 1 82 ? 10.532 -5.256 -15.082 1.00 86.50 82 GLY A O 1
ATOM 603 N N . ASP A 1 83 ? 9.313 -6.850 -16.059 1.00 87.19 83 ASP A N 1
ATOM 604 C CA . ASP A 1 83 ? 8.217 -6.885 -15.091 1.00 87.19 83 ASP A CA 1
ATOM 605 C C . ASP A 1 83 ? 8.642 -7.344 -13.692 1.00 87.19 83 ASP A C 1
ATOM 607 O O . ASP A 1 83 ? 8.127 -6.830 -12.694 1.00 87.19 83 ASP A O 1
ATOM 611 N N . GLN A 1 84 ? 9.604 -8.265 -13.610 1.00 85.06 84 GLN A N 1
ATOM 612 C CA . GLN A 1 84 ? 10.089 -8.792 -12.335 1.00 85.06 84 GLN A CA 1
ATOM 613 C C . GLN A 1 84 ? 10.687 -7.692 -11.447 1.00 85.06 84 GLN A C 1
ATOM 615 O O . GLN A 1 84 ? 10.430 -7.663 -10.248 1.00 85.06 84 GLN A O 1
ATOM 620 N N . SER A 1 85 ? 11.384 -6.719 -12.037 1.00 84.75 85 SER A N 1
ATOM 621 C CA . SER A 1 85 ? 11.967 -5.597 -11.291 1.00 84.75 85 SER A CA 1
ATOM 622 C C . SER A 1 85 ? 10.914 -4.748 -10.565 1.00 84.75 85 SER A C 1
ATOM 624 O O . SER A 1 85 ? 11.126 -4.303 -9.439 1.00 84.75 85 SER A O 1
ATOM 626 N N . ILE A 1 86 ? 9.735 -4.573 -11.169 1.00 85.44 86 ILE A N 1
ATOM 627 C CA . ILE A 1 86 ? 8.608 -3.856 -10.560 1.00 85.44 86 ILE A CA 1
ATOM 628 C C . ILE A 1 86 ? 8.023 -4.672 -9.403 1.00 85.44 86 ILE A C 1
ATOM 630 O O . ILE A 1 86 ? 7.680 -4.110 -8.360 1.00 85.44 86 ILE A O 1
ATOM 634 N N . ARG A 1 87 ? 7.921 -5.996 -9.568 1.00 87.19 87 ARG A N 1
ATOM 635 C CA . ARG A 1 87 ? 7.437 -6.907 -8.521 1.00 87.19 87 ARG A CA 1
ATOM 636 C C . ARG A 1 87 ? 8.351 -6.914 -7.309 1.00 87.19 87 ARG A C 1
ATOM 638 O O . ARG A 1 87 ? 7.860 -6.747 -6.196 1.00 87.19 87 ARG A O 1
ATOM 645 N N . ASP A 1 88 ? 9.654 -7.010 -7.531 1.00 86.69 88 ASP A N 1
ATOM 646 C CA . ASP A 1 88 ? 10.657 -7.060 -6.467 1.00 86.69 88 ASP A CA 1
ATOM 647 C C . ASP A 1 88 ? 10.648 -5.794 -5.597 1.00 86.69 88 ASP A C 1
ATOM 649 O O . ASP A 1 88 ? 10.988 -5.849 -4.418 1.00 86.69 88 ASP A O 1
ATOM 653 N N . ILE A 1 89 ? 10.205 -4.659 -6.145 1.00 86.62 89 ILE A N 1
ATOM 654 C CA . ILE A 1 89 ? 10.049 -3.404 -5.402 1.00 86.62 89 ILE A CA 1
ATOM 655 C C . ILE A 1 89 ? 8.706 -3.355 -4.655 1.00 86.62 89 ILE A C 1
ATOM 657 O O . ILE A 1 89 ? 8.640 -2.904 -3.512 1.00 86.62 89 ILE A O 1
ATOM 661 N N . ILE A 1 90 ? 7.612 -3.789 -5.287 1.00 85.94 90 ILE A N 1
ATOM 662 C CA . ILE A 1 90 ? 6.251 -3.563 -4.774 1.00 85.94 90 ILE A CA 1
ATOM 663 C C . ILE A 1 90 ? 5.776 -4.677 -3.834 1.00 85.94 90 ILE A C 1
ATOM 665 O O . ILE A 1 90 ? 5.131 -4.398 -2.822 1.00 85.94 90 ILE A O 1
ATOM 669 N N . GLU A 1 91 ? 6.076 -5.940 -4.130 1.00 87.25 91 GLU A N 1
ATOM 670 C CA . GLU A 1 91 ? 5.671 -7.090 -3.313 1.00 87.25 91 GLU A CA 1
ATOM 671 C C . GLU A 1 91 ? 6.173 -7.050 -1.854 1.00 87.25 91 GLU A C 1
ATOM 673 O O . GLU A 1 91 ? 5.366 -7.326 -0.949 1.00 87.25 91 GLU A O 1
ATOM 678 N N . PRO A 1 92 ? 7.438 -6.681 -1.553 1.00 86.88 92 PRO A N 1
ATOM 679 C CA . PRO A 1 92 ? 7.874 -6.558 -0.163 1.00 86.88 92 PRO A CA 1
ATOM 680 C C . PRO A 1 92 ? 7.131 -5.439 0.577 1.00 86.88 92 PRO A C 1
ATOM 682 O O . PRO A 1 92 ? 6.771 -5.615 1.744 1.00 86.88 92 PRO A O 1
ATOM 685 N N . GLU A 1 93 ? 6.816 -4.331 -0.098 1.00 83.38 93 GLU A N 1
ATOM 686 C CA . GLU A 1 93 ? 6.045 -3.228 0.485 1.00 83.38 93 GLU A CA 1
ATOM 687 C C . GLU A 1 93 ? 4.591 -3.638 0.767 1.00 83.38 93 GLU A C 1
ATOM 689 O O . GLU A 1 93 ? 4.077 -3.389 1.861 1.00 83.38 93 GLU A O 1
ATOM 694 N N . ILE A 1 94 ? 3.944 -4.379 -0.142 1.00 83.44 94 ILE A N 1
ATOM 695 C CA . ILE A 1 94 ? 2.619 -4.981 0.104 1.00 83.44 94 ILE A CA 1
ATOM 696 C C . ILE A 1 94 ? 2.661 -5.905 1.330 1.00 83.44 94 ILE A C 1
ATOM 698 O O . ILE A 1 94 ? 1.763 -5.871 2.182 1.00 83.44 94 ILE A O 1
ATOM 702 N N . THR A 1 95 ? 3.702 -6.730 1.446 1.00 83.88 95 THR A N 1
ATOM 703 C CA . THR A 1 95 ? 3.866 -7.673 2.562 1.00 83.88 95 THR A CA 1
ATOM 704 C C . THR A 1 95 ? 4.032 -6.934 3.890 1.00 83.88 95 THR A C 1
ATOM 706 O O . THR A 1 95 ? 3.399 -7.289 4.890 1.00 83.88 95 THR A O 1
ATOM 709 N N . LYS A 1 96 ? 4.827 -5.860 3.899 1.00 81.75 96 LYS A N 1
ATOM 710 C CA . LYS A 1 96 ? 5.052 -4.998 5.065 1.00 81.75 96 LYS A CA 1
ATOM 711 C C . LYS A 1 96 ? 3.765 -4.309 5.521 1.00 81.75 96 LYS A C 1
ATOM 713 O O . LYS A 1 96 ? 3.423 -4.374 6.702 1.00 81.75 96 LYS A O 1
ATOM 718 N N . LEU A 1 97 ? 3.007 -3.740 4.583 1.00 77.06 97 LEU A N 1
ATOM 719 C CA . LEU A 1 97 ? 1.700 -3.129 4.849 1.00 77.06 97 LEU A CA 1
ATOM 720 C C . LEU A 1 97 ? 0.677 -4.149 5.366 1.00 77.06 97 LEU A C 1
ATOM 722 O O . LEU A 1 97 ? -0.199 -3.816 6.161 1.00 77.06 97 LEU A O 1
ATOM 726 N N . THR A 1 98 ? 0.780 -5.408 4.942 1.00 74.69 98 THR A N 1
ATOM 727 C CA . THR A 1 98 ? -0.127 -6.471 5.392 1.00 74.69 98 THR A CA 1
ATOM 728 C C . THR A 1 98 ? 0.113 -6.867 6.838 1.00 74.69 98 THR A C 1
ATOM 730 O O . THR A 1 98 ? -0.843 -6.886 7.612 1.00 74.69 98 THR A O 1
ATOM 733 N N . LYS A 1 99 ? 1.376 -7.032 7.233 1.00 71.75 99 LYS A N 1
ATOM 734 C CA . LYS A 1 99 ? 1.741 -7.314 8.627 1.00 71.75 99 LYS A CA 1
ATOM 735 C C . LYS A 1 99 ? 1.385 -6.16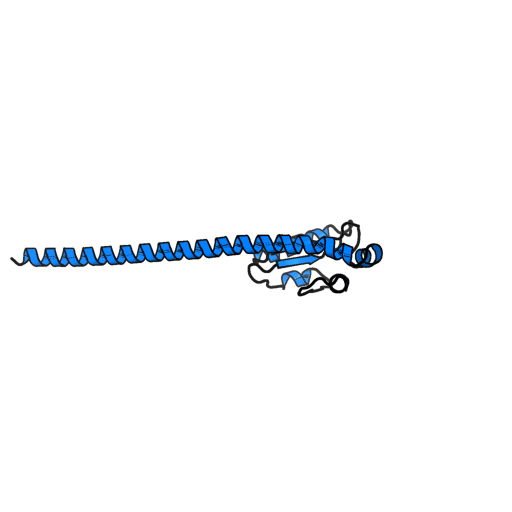2 9.578 1.00 71.75 99 LYS A C 1
ATOM 737 O O . LYS A 1 99 ? 0.934 -6.411 10.689 1.00 71.75 99 LYS A O 1
ATOM 742 N N . ALA A 1 100 ? 1.535 -4.908 9.142 1.00 60.19 100 ALA A N 1
ATOM 743 C CA . ALA A 1 100 ? 1.198 -3.729 9.954 1.00 60.19 100 ALA A CA 1
ATOM 744 C C . ALA A 1 100 ? -0.321 -3.544 10.188 1.00 60.19 100 ALA A C 1
ATOM 746 O O . ALA A 1 100 ? -0.745 -3.008 11.214 1.00 60.19 100 ALA A O 1
ATOM 747 N N . VAL A 1 101 ? -1.162 -4.002 9.254 1.00 60.38 101 VAL A N 1
ATOM 748 C CA . VAL A 1 101 ? -2.630 -4.004 9.418 1.00 60.38 101 VAL A CA 1
ATOM 749 C C . VAL A 1 101 ? -3.090 -5.079 10.401 1.00 60.38 101 VAL A C 1
ATOM 751 O O . VAL A 1 101 ? -4.037 -4.870 11.157 1.00 60.38 101 VAL A O 1
ATOM 754 N N . GLU A 1 102 ? -2.445 -6.242 10.396 1.00 58.47 102 GLU A N 1
ATOM 755 C CA . GLU A 1 102 ? -2.789 -7.332 11.314 1.00 58.47 102 GLU A CA 1
ATOM 756 C C . GLU A 1 102 ? -2.506 -6.945 12.769 1.00 58.47 102 GLU A C 1
ATOM 758 O O . GLU A 1 102 ? -3.344 -7.169 13.640 1.00 58.47 102 GLU A O 1
ATOM 763 N N . THR A 1 103 ? -1.388 -6.265 13.029 1.00 54.53 103 THR A N 1
ATOM 764 C CA . THR A 1 103 ? -1.029 -5.813 14.381 1.00 54.53 103 THR A CA 1
ATOM 765 C C . THR A 1 103 ? -1.939 -4.704 14.914 1.00 54.53 103 THR A C 1
ATOM 767 O O . THR A 1 103 ? -2.236 -4.686 16.105 1.00 54.53 103 THR A O 1
ATOM 770 N N . THR A 1 104 ? -2.443 -3.813 14.057 1.00 52.91 104 THR A N 1
ATOM 771 C CA . THR A 1 104 ? -3.364 -2.730 14.461 1.00 52.91 104 THR A CA 1
ATOM 772 C C . THR A 1 104 ? -4.805 -3.204 14.673 1.00 52.91 104 THR A C 1
ATOM 774 O O . THR A 1 104 ? -5.494 -2.709 15.563 1.00 52.91 104 THR A O 1
ATOM 777 N N . LYS A 1 105 ? -5.272 -4.213 13.925 1.00 53.97 105 LYS A N 1
ATOM 778 C CA . LYS A 1 105 ? -6.593 -4.826 14.165 1.00 53.97 105 LYS A CA 1
ATOM 779 C C . LYS A 1 105 ? -6.657 -5.577 15.494 1.00 53.97 105 LYS A C 1
ATOM 781 O O . LYS A 1 105 ? -7.691 -5.536 16.164 1.00 53.97 105 LYS A O 1
ATOM 786 N N . LEU A 1 106 ? -5.570 -6.246 15.881 1.00 51.31 106 LEU A N 1
ATOM 787 C CA . LEU A 1 106 ? -5.503 -6.990 17.140 1.00 51.31 106 LEU A CA 1
ATOM 788 C C . LEU A 1 106 ? -5.622 -6.052 18.350 1.00 51.31 106 LEU A C 1
ATOM 790 O O . LEU A 1 106 ? -6.477 -6.274 19.205 1.00 51.31 106 LEU A O 1
ATOM 794 N N . THR A 1 107 ? -4.890 -4.936 18.360 1.00 49.16 107 THR A N 1
ATOM 795 C CA . THR A 1 107 ? -4.919 -3.979 19.479 1.00 49.16 107 THR A CA 1
ATOM 796 C C . THR A 1 107 ? -6.244 -3.219 19.594 1.00 49.16 107 THR A C 1
ATOM 798 O O . THR A 1 107 ? -6.745 -3.023 20.701 1.00 49.16 107 THR A O 1
ATOM 801 N N . GLN A 1 108 ? -6.881 -2.840 18.478 1.00 52.97 108 GLN A N 1
ATOM 802 C CA . GLN A 1 108 ? -8.195 -2.178 18.509 1.00 52.97 108 GLN A CA 1
ATOM 803 C C . GLN A 1 108 ? -9.296 -3.106 19.057 1.00 52.97 108 GLN A C 1
ATOM 805 O O . GLN A 1 108 ? -10.165 -2.680 19.821 1.00 52.97 108 GLN A O 1
ATOM 810 N N . THR A 1 109 ? -9.255 -4.389 18.685 1.00 52.62 109 THR A N 1
ATOM 811 C CA . THR A 1 109 ? -10.242 -5.390 19.123 1.00 52.62 109 THR A CA 1
ATOM 812 C C . THR A 1 109 ? -10.082 -5.708 20.611 1.00 52.62 109 THR A C 1
ATOM 814 O O . THR A 1 109 ? -11.075 -5.825 21.335 1.00 52.62 109 THR A O 1
ATOM 817 N N . GLU A 1 110 ? -8.840 -5.790 21.091 1.00 61.66 110 GLU A N 1
ATOM 818 C CA . GLU A 1 110 ? -8.526 -5.971 22.509 1.00 61.66 110 GLU A CA 1
ATOM 819 C C . GLU A 1 110 ? -8.987 -4.777 23.349 1.00 61.66 110 GLU A C 1
ATOM 821 O O . GLU A 1 110 ? -9.676 -4.974 24.351 1.00 61.66 110 GLU A O 1
ATOM 826 N N . ASN A 1 111 ? -8.712 -3.547 22.908 1.00 59.91 111 ASN A N 1
ATOM 827 C CA . ASN A 1 111 ? -9.116 -2.334 23.624 1.00 59.91 111 ASN A CA 1
ATOM 828 C C . ASN A 1 111 ? -10.643 -2.211 23.741 1.00 59.91 111 ASN A C 1
ATOM 830 O O . ASN A 1 111 ? -11.156 -2.011 24.843 1.00 59.91 111 ASN A O 1
ATOM 834 N N . ASN A 1 112 ? -11.384 -2.455 22.654 1.00 66.12 112 ASN A N 1
ATOM 835 C CA . ASN A 1 112 ? -12.852 -2.454 22.681 1.00 66.12 112 ASN A CA 1
ATOM 836 C C . ASN A 1 112 ? -13.418 -3.555 23.603 1.00 66.12 112 ASN A C 1
ATOM 838 O O . ASN A 1 112 ? -14.430 -3.368 24.281 1.00 66.12 112 ASN A O 1
ATOM 842 N N . SER A 1 113 ? -12.774 -4.725 23.652 1.00 74.94 113 SER A N 1
ATOM 843 C CA . SER A 1 113 ? -13.166 -5.826 24.545 1.00 74.94 113 SER A CA 1
ATOM 844 C C . SER A 1 113 ? -12.910 -5.493 26.022 1.00 74.94 113 SER A C 1
ATOM 846 O O . SER A 1 113 ? -13.738 -5.792 26.891 1.00 74.94 113 SER A O 1
ATOM 848 N N . ILE A 1 114 ? -11.789 -4.825 26.312 1.00 79.06 114 ILE A N 1
ATOM 849 C CA . ILE A 1 114 ? -11.424 -4.359 27.654 1.00 79.06 114 ILE A CA 1
ATOM 850 C C . ILE A 1 114 ? -12.400 -3.279 28.133 1.00 79.06 114 ILE A C 1
ATOM 852 O O . ILE A 1 114 ? -12.932 -3.406 29.238 1.00 79.06 114 ILE A O 1
ATOM 856 N N . GLU A 1 115 ? -12.705 -2.275 27.306 1.00 78.44 115 GLU A N 1
ATOM 857 C CA . GLU A 1 115 ? -13.681 -1.226 27.635 1.00 78.44 115 GLU A CA 1
ATOM 858 C C . GLU A 1 115 ? -15.055 -1.816 27.961 1.00 78.44 115 GLU A C 1
ATOM 860 O O . GLU A 1 115 ? -15.625 -1.527 29.017 1.00 78.44 115 GLU A O 1
ATOM 865 N N . ASN A 1 116 ? -15.551 -2.736 27.128 1.00 80.88 116 ASN A N 1
ATOM 866 C CA . ASN A 1 116 ? -16.832 -3.402 27.362 1.00 80.88 116 ASN A CA 1
ATOM 867 C C . ASN A 1 116 ? -16.850 -4.201 28.676 1.00 80.88 116 ASN A C 1
ATOM 869 O O . ASN A 1 116 ? -17.831 -4.147 29.426 1.00 80.88 116 ASN A O 1
ATOM 873 N N . LYS A 1 117 ? -15.760 -4.909 29.011 1.00 85.75 117 LYS A N 1
ATOM 874 C CA . LYS A 1 117 ? -15.627 -5.606 30.304 1.00 85.75 117 LYS A CA 1
ATOM 875 C C . LYS A 1 117 ? -15.632 -4.639 31.488 1.00 85.75 117 LYS A C 1
ATOM 877 O O . LYS A 1 117 ? -16.248 -4.947 32.513 1.00 85.75 117 LYS A O 1
ATOM 882 N N . ILE A 1 118 ? -14.960 -3.494 31.371 1.00 87.69 118 ILE A N 1
ATOM 883 C CA . ILE A 1 118 ? -14.906 -2.473 32.426 1.00 87.69 118 ILE A CA 1
ATOM 884 C C . ILE A 1 118 ? -16.293 -1.860 32.645 1.00 87.69 118 ILE A C 1
ATOM 886 O O . ILE A 1 118 ? -16.756 -1.818 33.787 1.00 87.69 118 ILE A O 1
ATOM 890 N N . ILE A 1 119 ? -16.992 -1.474 31.573 1.00 90.06 119 ILE A N 1
ATOM 891 C CA . ILE A 1 119 ? -18.355 -0.922 31.638 1.00 90.06 119 ILE A CA 1
ATOM 892 C C . ILE A 1 119 ? -19.310 -1.924 32.303 1.00 90.06 119 ILE A C 1
ATOM 894 O O . ILE A 1 119 ? -20.021 -1.577 33.248 1.00 90.06 119 ILE A O 1
ATOM 898 N N . LEU A 1 120 ? -19.271 -3.198 31.894 1.00 92.06 120 LEU A N 1
ATOM 899 C CA . LEU A 1 120 ? -20.067 -4.266 32.513 1.00 92.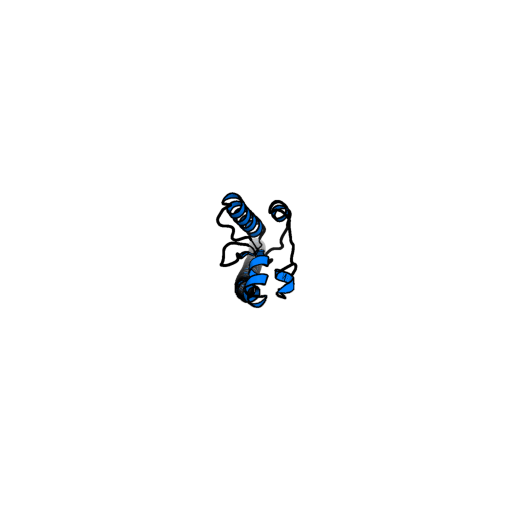06 120 LEU A CA 1
ATOM 900 C C . LEU A 1 120 ? -19.779 -4.424 34.012 1.00 92.06 120 LEU A C 1
ATOM 902 O O . LEU A 1 120 ? -20.700 -4.630 34.806 1.00 92.06 120 LEU A O 1
ATOM 906 N N . ARG A 1 121 ? -18.510 -4.324 34.422 1.00 92.19 121 ARG A N 1
ATOM 907 C CA . ARG A 1 121 ? -18.116 -4.396 35.836 1.00 92.19 121 ARG A CA 1
ATOM 908 C C . ARG A 1 121 ? -18.638 -3.196 36.630 1.00 92.19 121 ARG A C 1
ATOM 910 O O . ARG A 1 121 ? -19.143 -3.388 37.737 1.00 92.19 121 ARG A O 1
ATOM 917 N N . MET A 1 122 ? -18.562 -1.987 36.074 1.00 88.12 122 MET A N 1
ATOM 918 C CA . MET A 1 122 ? -19.097 -0.775 36.705 1.00 88.12 122 MET A CA 1
ATOM 919 C C . MET A 1 122 ? -20.617 -0.855 36.890 1.00 88.12 122 MET A C 1
ATOM 921 O O . MET A 1 122 ? -21.113 -0.593 37.987 1.00 88.12 122 MET A O 1
ATOM 925 N N . LEU A 1 123 ? -21.349 -1.303 35.866 1.00 92.75 123 LEU A N 1
ATOM 926 C CA . LEU A 1 123 ? -22.802 -1.480 35.934 1.00 92.75 123 LEU A CA 1
ATOM 927 C C . LEU A 1 123 ? -23.210 -2.504 37.001 1.00 92.75 123 LEU A C 1
ATOM 929 O O . LEU A 1 123 ? -24.093 -2.226 37.814 1.00 92.75 123 LEU A O 1
ATOM 933 N N . LYS A 1 124 ? -22.526 -3.656 37.069 1.00 93.31 124 LYS A N 1
ATOM 934 C CA . LYS A 1 124 ? -22.770 -4.667 38.115 1.00 93.31 124 LYS A CA 1
ATOM 935 C C . LYS A 1 124 ? -22.583 -4.091 39.519 1.00 93.31 124 LYS A C 1
ATOM 937 O O . LYS A 1 124 ? -23.445 -4.277 40.377 1.00 93.31 124 LYS A O 1
ATOM 942 N N . ASN A 1 125 ? -21.499 -3.352 39.746 1.00 89.56 125 ASN A N 1
ATOM 943 C CA . ASN A 1 125 ? -21.230 -2.723 41.040 1.00 89.56 125 ASN A CA 1
ATOM 944 C C . ASN A 1 125 ? -22.278 -1.663 41.410 1.00 89.56 125 ASN A C 1
ATOM 946 O O . ASN A 1 125 ? -22.637 -1.537 42.582 1.00 89.56 125 ASN A O 1
ATOM 950 N N . CYS A 1 126 ? -22.785 -0.914 40.428 1.00 86.94 126 CYS A N 1
ATOM 951 C CA . CYS A 1 126 ? -23.833 0.082 40.643 1.00 86.94 126 CYS A CA 1
ATOM 952 C C . CYS A 1 126 ? -25.145 -0.577 41.105 1.00 86.94 126 CYS A C 1
ATOM 954 O O . CYS A 1 126 ? -25.721 -0.180 42.120 1.00 86.94 126 CYS A O 1
ATOM 956 N N . ILE A 1 127 ? -25.562 -1.653 40.428 1.00 92.12 127 ILE A N 1
ATOM 957 C CA . ILE A 1 127 ? -26.776 -2.410 40.769 1.00 92.12 127 ILE A CA 1
ATOM 958 C C . ILE A 1 127 ? -26.674 -3.016 42.176 1.00 92.12 127 ILE A C 1
ATOM 960 O O . ILE A 1 127 ? -27.618 -2.918 42.962 1.00 92.12 127 ILE A O 1
ATOM 964 N N . ILE A 1 128 ? -25.522 -3.601 42.521 1.00 91.31 128 ILE A N 1
ATOM 965 C CA . ILE A 1 128 ? -25.288 -4.188 43.849 1.00 91.31 128 ILE A CA 1
ATOM 966 C C . ILE A 1 128 ? -25.401 -3.123 44.947 1.00 91.31 128 ILE A C 1
ATOM 968 O O . ILE A 1 128 ? -26.095 -3.339 45.943 1.00 91.31 128 ILE A O 1
ATOM 972 N N . ASN A 1 129 ? -24.777 -1.955 44.761 1.00 86.50 129 ASN A N 1
ATOM 973 C CA . ASN A 1 129 ? -24.857 -0.858 45.729 1.00 86.50 129 ASN A CA 1
ATOM 974 C C . ASN A 1 129 ? -26.288 -0.332 45.899 1.00 86.50 129 ASN A C 1
ATOM 976 O O . ASN A 1 129 ? -26.730 -0.111 47.029 1.00 86.50 129 ASN A O 1
ATOM 980 N N . LEU A 1 130 ? -27.044 -0.193 44.806 1.00 90.12 130 LEU A N 1
ATOM 981 C CA . LEU A 1 130 ? -28.449 0.216 44.865 1.00 90.12 130 LEU A CA 1
ATOM 982 C C . LEU A 1 130 ? -29.306 -0.811 45.628 1.00 90.12 130 LEU A C 1
ATOM 984 O O . LEU A 1 130 ? -30.148 -0.448 46.458 1.00 90.12 130 LEU A O 1
ATOM 988 N N . HIS A 1 131 ? -29.069 -2.104 45.400 1.00 87.56 131 HIS A N 1
ATOM 989 C CA . HIS A 1 131 ? -29.758 -3.173 46.119 1.00 87.56 131 HIS A CA 1
ATOM 990 C C . HIS A 1 131 ? -29.427 -3.168 47.621 1.00 87.56 131 HIS A C 1
ATOM 992 O O . HIS A 1 131 ? -30.325 -3.259 48.461 1.00 87.56 131 HIS A O 1
ATOM 998 N N . LEU A 1 132 ? -28.156 -2.988 47.987 1.00 86.12 132 LEU A N 1
ATOM 999 C CA . LEU A 1 132 ? -27.729 -2.855 49.383 1.00 86.12 132 LEU A CA 1
ATOM 1000 C C . LEU A 1 132 ? -28.386 -1.650 50.064 1.00 86.12 132 LEU A C 1
ATOM 1002 O O . LEU A 1 132 ? -28.947 -1.792 51.152 1.00 86.12 132 LEU A O 1
ATOM 1006 N N . TYR A 1 133 ? -28.386 -0.488 49.408 1.00 82.44 133 TYR A N 1
ATOM 1007 C CA . TYR A 1 133 ? -28.988 0.737 49.934 1.00 82.44 133 TYR A CA 1
ATOM 1008 C C . TYR A 1 133 ? -30.492 0.577 50.201 1.00 82.44 133 TYR A C 1
ATOM 1010 O O . TYR A 1 133 ? -30.981 0.882 51.293 1.00 82.44 133 TYR A O 1
ATOM 1018 N N . THR A 1 134 ? -31.233 0.029 49.235 1.00 81.88 134 THR A N 1
ATOM 1019 C CA . THR A 1 134 ? -32.679 -0.209 49.383 1.00 81.88 134 THR A CA 1
ATOM 1020 C C . THR A 1 134 ? -32.988 -1.237 50.472 1.00 81.88 134 THR A C 1
ATOM 1022 O O . THR A 1 134 ? -33.923 -1.048 51.257 1.00 81.88 134 THR A O 1
ATOM 1025 N N . THR A 1 135 ? -32.181 -2.292 50.585 1.00 80.31 135 THR A N 1
ATOM 1026 C CA . THR A 1 135 ? -32.346 -3.338 51.605 1.00 80.31 135 THR A CA 1
ATOM 1027 C C . THR A 1 135 ? -32.054 -2.813 53.012 1.00 80.31 135 THR A C 1
ATOM 1029 O O . THR A 1 135 ? -32.821 -3.072 53.944 1.00 80.31 135 THR A O 1
ATOM 1032 N N . LEU A 1 136 ? -30.990 -2.020 53.176 1.00 78.31 136 LEU A N 1
ATOM 1033 C CA . LEU A 1 136 ? -30.650 -1.366 54.441 1.00 78.31 136 LEU A CA 1
ATOM 1034 C C . LEU A 1 136 ? -31.727 -0.364 54.871 1.00 78.31 136 LEU A C 1
ATOM 1036 O O . LEU A 1 136 ? -32.125 -0.361 56.038 1.00 78.31 136 LEU A O 1
ATOM 1040 N N . ASN A 1 137 ? -32.259 0.431 53.940 1.00 72.88 137 ASN A N 1
ATOM 1041 C CA . ASN A 1 137 ? -33.348 1.363 54.235 1.00 72.88 137 ASN A CA 1
ATOM 1042 C C . ASN A 1 137 ? -34.651 0.649 54.621 1.00 72.88 137 ASN A C 1
ATOM 1044 O O . ASN A 1 137 ? -35.317 1.079 55.565 1.00 72.88 137 ASN A O 1
ATOM 1048 N N . LYS A 1 138 ? -34.991 -0.480 53.981 1.00 75.38 138 LYS A N 1
ATOM 1049 C CA . LYS A 1 138 ? -36.125 -1.324 54.407 1.00 75.38 138 LYS A CA 1
ATOM 1050 C C . LYS A 1 138 ? -35.930 -1.864 55.830 1.00 75.38 138 LYS A C 1
ATOM 1052 O O . LYS A 1 138 ? -36.841 -1.745 56.648 1.00 75.38 138 LYS A O 1
ATOM 1057 N N . LYS A 1 139 ? -34.743 -2.398 56.153 1.00 71.31 139 LYS A N 1
ATOM 1058 C CA . LYS A 1 139 ? -34.420 -2.905 57.503 1.00 71.31 139 LYS A CA 1
ATOM 1059 C C . LYS A 1 139 ? -34.470 -1.807 58.567 1.00 71.31 139 LYS A C 1
ATOM 1061 O O . LYS A 1 139 ? -35.017 -2.038 59.642 1.00 71.31 139 LYS A O 1
ATOM 1066 N N . ARG A 1 140 ? -33.952 -0.608 58.269 1.00 65.88 140 ARG A N 1
ATOM 1067 C CA . ARG A 1 140 ? -34.074 0.553 59.163 1.00 65.88 140 ARG A CA 1
ATOM 1068 C C . ARG A 1 140 ? -35.544 0.890 59.402 1.00 65.88 140 ARG A C 1
ATOM 1070 O O . ARG A 1 140 ? -35.961 0.895 60.548 1.00 65.88 140 ARG A O 1
ATOM 1077 N N . LYS A 1 141 ? -36.363 1.050 58.360 1.00 64.50 141 LYS A N 1
ATOM 1078 C CA . LYS A 1 141 ? -37.786 1.418 58.505 1.00 64.50 141 LYS A CA 1
ATOM 1079 C C . LYS A 1 141 ? -38.611 0.414 59.331 1.00 64.50 141 LYS A C 1
ATOM 1081 O O . LYS A 1 141 ? -39.532 0.820 60.030 1.00 64.50 141 LYS A O 1
ATOM 1086 N N . LEU A 1 142 ? -38.270 -0.877 59.284 1.00 61.25 142 LEU A N 1
ATOM 1087 C CA . LEU A 1 142 ? -38.903 -1.928 60.097 1.00 61.25 142 LEU A CA 1
ATOM 1088 C C . LEU A 1 142 ? -38.487 -1.889 61.578 1.00 61.25 142 LEU A C 1
ATOM 1090 O O . LEU A 1 142 ? -39.286 -2.248 62.437 1.00 61.25 142 LEU A O 1
ATOM 1094 N N . ARG A 1 143 ? -37.263 -1.443 61.888 1.00 56.78 143 ARG A N 1
ATOM 1095 C CA . ARG A 1 143 ? -36.736 -1.380 63.263 1.00 56.78 143 ARG A CA 1
ATOM 1096 C C . ARG A 1 143 ? -37.311 -0.218 64.085 1.00 56.78 143 ARG A C 1
ATOM 1098 O O . ARG A 1 143 ? -37.344 -0.327 65.297 1.00 56.78 143 ARG A O 1
ATOM 1105 N N . TRP A 1 144 ? -37.787 0.848 63.437 1.00 53.81 144 TRP A N 1
ATOM 1106 C CA . TRP A 1 144 ? -38.439 2.002 64.088 1.00 53.81 144 TRP A CA 1
ATOM 1107 C C . TRP A 1 144 ? -39.959 1.836 64.279 1.00 53.81 144 TRP A C 1
ATOM 1109 O O . TRP A 1 144 ? -40.614 2.737 64.787 1.00 53.81 144 TRP A O 1
ATOM 1119 N N . LYS A 1 145 ? -40.535 0.713 63.830 1.00 56.03 145 LYS A N 1
ATOM 1120 C CA . LYS A 1 145 ? -41.972 0.403 63.940 1.00 56.03 145 LYS A CA 1
ATOM 1121 C C . LYS A 1 145 ? -42.306 -0.601 65.058 1.00 56.03 145 LYS A C 1
ATOM 1123 O O . LYS A 1 145 ? -43.452 -1.035 65.128 1.00 56.03 145 LYS A O 1
ATOM 1128 N N . ARG A 1 146 ? -41.324 -1.004 65.869 1.00 50.06 146 ARG A N 1
ATOM 1129 C CA . ARG A 1 146 ? -41.504 -1.862 67.048 1.00 50.06 146 ARG A CA 1
ATOM 1130 C C . ARG A 1 146 ? -41.294 -1.059 68.315 1.00 50.06 146 ARG A C 1
ATOM 1132 O O . ARG A 1 146 ? -40.412 -0.174 68.268 1.00 50.06 146 ARG A O 1
#

Foldseek 3Di:
DLCVVLVPDDDDDDDPDLVVLLVDQDDALAEEEAFDAQAPPDPPRVVSSVVSCVSVVVSRYHYDYFYQPDHTHSVVVCVPPNSVSVCVRVVVVVVVSVVVSVVVVVVVVVVVVVVVVVVVVVVVVVVVVVVVVVVVVVVVVVVVVD

Solvent-accessible surface area (backbone atoms only — not comparable to full-atom values): 8509 Å² total; per-residue (Å²): 109,53,61,60,73,39,63,58,84,74,92,84,82,86,68,102,50,74,76,61,58,75,75,57,80,63,52,75,69,38,80,43,77,46,80,44,68,29,54,92,81,45,68,68,58,54,53,48,53,54,51,48,43,51,52,42,37,75,56,36,22,47,63,45,83,44,60,47,95,54,79,37,42,61,59,57,46,39,72,75,61,34,42,65,54,56,40,70,62,46,53,60,52,53,52,52,57,50,56,56,44,55,58,51,54,52,53,54,53,50,50,56,52,50,52,53,53,50,52,53,51,53,52,52,52,50,54,52,51,52,52,51,52,55,51,51,51,54,54,53,61,58,63,76,74,110

Mean predicted aligned error: 13.06 Å

Organism: NCBI:txid1441384

Radius of gyration: 28.2 Å; Cα contacts (8 Å, |Δi|>4): 122; chains: 1; bounding box: 59×29×88 Å

InterPro domains:
  IPR006171 TOPRIM domain [PF13362] (11-83)

Sequence (146 aa):
MSLQQAGIKGNIIASAGILNLTNYSPFPGEKIIIAADNDSKNSITNNTVIKSAKMLEMKGAITCIVKPPENGDFNNLLQSCGDQSIRDIIEPEITKLTKAVETTKLTQTENNSIENKIILRMLKNCIINLHLYTTLNKKRKLRWKR

Nearest PDB structures (foldseek):
  1m21-assembly2_B  TM=7.392E-01  e=1.341E+00  Stenotrophomonas maltophilia
  5ac3-assembly1_A  TM=7.107E-01  e=2.578E+00  Stenotrophomonas maltophilia
  6c4k-assembly1_B  TM=3.823E-01  e=7.952E-01  Homo sapiens
  3lwt-assembly1_X  TM=5.956E-01  e=6.435E+00  Saccharomyces cerevisiae
  8h9p-assembly1_A  TM=3.163E-01  e=1.985E+00  Homo sapiens

Secondary structure (DSSP, 8-state):
-HHHHTT--S-----SSGGGTTT--PPTT-EEEEE----TT-HHHHHHHHHHHHHHHHTT-EEEEE--SSSS-HHHHHHHHHHHHHHHHHHHHHHHHHHHHHHHHHHHHHHHHHHHHHHHHHHHHHHHHHHHHHHHHHHHHHHTT-

pLDDT: mean 78.26, std 11.21, range [49.16, 93.31]